Protein AF-Q2B8V3-F1 (afdb_monomer_lite)

Secondary structure (DSSP, 8-state):
---GGGGTT-PPPPPP--HHHHHHHSPPPTT--S--HHHHHHHHHHHHTTT-S-------TTS-HHHHHHHHHHTT-

Foldseek 3Di:
DDDCVVVVPDDPDPDALQLQVVVVPDDDDPPCDHQDPLLNVQSVVCVVVVPDPDDDDDDDVVNCPVSSVVSSVSSVD

Sequence (77 aa):
MVNFQKLKSRKAKPKSIDPTEIFRRLPKPEGINDLYTSQTEILQKWFARRNEKDIVLKLHTGGGKTLVGLLMAKSTQ

Structure (mmCIF, N/CA/C/O backbone):
data_AF-Q2B8V3-F1
#
_entry.id   AF-Q2B8V3-F1
#
loop_
_atom_site.group_PDB
_atom_site.id
_atom_site.type_symbol
_atom_site.label_atom_id
_atom_site.label_alt_id
_atom_site.label_comp_id
_atom_site.label_asym_id
_atom_site.label_entity_id
_atom_site.label_seq_id
_atom_site.pdbx_PDB_ins_code
_atom_site.Cartn_x
_atom_site.Cartn_y
_atom_site.Cartn_z
_atom_site.occupancy
_atom_site.B_iso_or_equiv
_atom_site.auth_seq_id
_atom_site.auth_comp_id
_atom_site.auth_asym_id
_atom_site.auth_atom_id
_atom_site.pdbx_PDB_model_num
ATOM 1 N N . MET A 1 1 ? -26.756 -6.132 -30.439 1.00 73.81 1 MET A N 1
ATOM 2 C CA . MET A 1 1 ? -25.909 -4.922 -30.548 1.00 73.81 1 MET A CA 1
ATOM 3 C C . MET A 1 1 ? -25.715 -4.329 -29.156 1.00 73.81 1 MET A C 1
ATOM 5 O O . MET A 1 1 ? -26.704 -4.137 -28.459 1.00 73.81 1 MET A O 1
ATOM 9 N N . VAL A 1 2 ? -24.475 -4.116 -28.705 1.00 74.50 2 VAL A N 1
ATOM 10 C CA . VAL A 1 2 ? -24.192 -3.552 -27.368 1.00 74.50 2 VAL A CA 1
ATOM 11 C C . VAL A 1 2 ? -24.559 -2.063 -27.358 1.00 74.50 2 VAL A C 1
ATOM 13 O O . VAL A 1 2 ? -24.126 -1.315 -28.229 1.00 74.50 2 VAL A O 1
ATOM 16 N N . ASN A 1 3 ? -25.373 -1.624 -26.393 1.00 78.00 3 ASN A N 1
ATOM 17 C CA . ASN A 1 3 ? -25.808 -0.228 -26.284 1.00 78.00 3 ASN A CA 1
ATOM 18 C C . ASN A 1 3 ? -24.835 0.595 -25.415 1.00 78.00 3 ASN A C 1
ATOM 20 O O . ASN A 1 3 ? -24.888 0.549 -24.184 1.00 78.00 3 ASN A O 1
ATOM 24 N N . PHE A 1 4 ? -23.981 1.389 -26.065 1.00 77.31 4 PHE A N 1
ATOM 25 C CA . PHE A 1 4 ? -22.965 2.234 -25.425 1.00 77.31 4 PHE A CA 1
ATOM 26 C C . PHE A 1 4 ? -23.524 3.495 -24.742 1.00 77.31 4 PHE A C 1
ATOM 28 O O . PHE A 1 4 ? -22.797 4.150 -23.994 1.00 77.31 4 PHE A O 1
ATOM 35 N N . GLN A 1 5 ? -24.806 3.842 -24.923 1.00 75.25 5 GLN A N 1
ATOM 36 C CA . GLN A 1 5 ? -25.391 4.996 -24.226 1.00 75.25 5 GLN A CA 1
ATOM 37 C C . GLN A 1 5 ? -25.431 4.805 -22.703 1.00 75.25 5 GLN A C 1
ATOM 39 O O . GLN A 1 5 ? -25.262 5.774 -21.965 1.00 75.25 5 GLN A O 1
ATOM 44 N N . LYS A 1 6 ? -25.528 3.558 -22.216 1.00 67.00 6 LYS A N 1
ATOM 45 C CA . LYS A 1 6 ? -25.466 3.231 -20.778 1.00 67.00 6 LYS A CA 1
ATOM 46 C C . LYS A 1 6 ? -24.098 3.498 -20.132 1.00 67.00 6 LYS A C 1
ATOM 48 O O . LYS A 1 6 ? -23.998 3.518 -18.910 1.00 67.00 6 LYS A O 1
ATOM 53 N N . LEU A 1 7 ? -23.043 3.710 -20.925 1.00 67.31 7 LEU A N 1
ATOM 54 C CA . LEU A 1 7 ? -21.704 4.031 -20.418 1.00 67.31 7 LEU A CA 1
ATOM 55 C C . LEU A 1 7 ? -21.512 5.532 -20.159 1.00 67.31 7 LEU A C 1
ATOM 57 O O . LEU A 1 7 ? -20.605 5.901 -19.415 1.00 67.31 7 LEU A O 1
ATOM 61 N N . LYS A 1 8 ? -22.362 6.394 -20.739 1.00 63.75 8 LYS A N 1
ATOM 62 C CA . LYS A 1 8 ? -22.242 7.857 -20.628 1.00 63.75 8 LYS A CA 1
ATOM 63 C C . LYS A 1 8 ? -22.694 8.404 -19.268 1.00 63.75 8 LYS A C 1
ATOM 65 O O . LYS A 1 8 ? -22.275 9.488 -18.887 1.00 63.75 8 LYS A O 1
ATOM 70 N N . SER A 1 9 ? -23.487 7.652 -18.502 1.00 61.12 9 SER A N 1
ATOM 71 C CA . SER A 1 9 ? -24.004 8.064 -17.187 1.00 61.12 9 SER A CA 1
ATOM 72 C C . SER A 1 9 ? -23.187 7.513 -16.011 1.00 61.12 9 SER A C 1
ATOM 74 O O . SER A 1 9 ? -23.745 7.144 -14.972 1.00 61.12 9 SER A O 1
ATOM 76 N N . ARG A 1 10 ? -21.863 7.389 -16.155 1.00 60.97 10 ARG A N 1
ATOM 77 C CA . ARG A 1 10 ? -21.011 6.896 -15.066 1.00 60.97 10 ARG A CA 1
ATOM 78 C C . ARG A 1 10 ? -20.859 8.000 -14.016 1.00 60.97 10 ARG A C 1
ATOM 80 O O . ARG A 1 10 ? -19.979 8.848 -14.122 1.00 60.97 10 ARG A O 1
ATOM 87 N N . LYS A 1 11 ? -21.720 7.984 -12.990 1.00 64.88 11 LYS A N 1
ATOM 88 C CA . LYS A 1 11 ? -21.471 8.722 -11.741 1.00 64.88 11 LYS A CA 1
ATOM 89 C C . LYS A 1 11 ? -20.039 8.420 -11.291 1.00 64.88 11 LYS A C 1
ATOM 91 O O . LYS A 1 11 ? -19.617 7.260 -11.343 1.00 64.88 11 LYS A O 1
ATOM 96 N N . ALA A 1 12 ? -19.296 9.450 -10.891 1.00 68.88 12 ALA A N 1
ATOM 97 C CA . ALA A 1 12 ? -17.944 9.277 -10.380 1.00 68.88 12 ALA A CA 1
ATOM 98 C C . ALA A 1 12 ? -17.981 8.243 -9.246 1.00 68.88 12 ALA A C 1
ATOM 100 O O . ALA A 1 12 ? -18.719 8.410 -8.273 1.00 68.88 12 ALA A O 1
ATOM 101 N N . LYS A 1 13 ? -17.243 7.136 -9.403 1.00 69.38 13 LYS A N 1
ATOM 102 C CA . LYS A 1 13 ? -17.127 6.147 -8.329 1.00 69.38 13 LYS A CA 1
ATOM 103 C C . LYS A 1 13 ? -16.541 6.853 -7.102 1.00 69.38 13 LYS A C 1
ATOM 105 O O . LYS A 1 13 ? -15.617 7.652 -7.278 1.00 69.38 13 LYS A O 1
ATOM 110 N N . PRO A 1 14 ? -17.018 6.541 -5.885 1.00 77.75 14 PRO A N 1
ATOM 111 C CA . PRO A 1 14 ? -16.398 7.066 -4.680 1.00 77.75 14 PRO A CA 1
ATOM 112 C C . PRO A 1 14 ? -14.902 6.735 -4.693 1.00 77.75 14 PRO A C 1
ATOM 114 O O . PRO A 1 14 ? -14.484 5.671 -5.185 1.00 77.75 14 PRO A O 1
ATOM 117 N N . LYS A 1 15 ? -14.091 7.680 -4.205 1.00 84.94 15 LYS A N 1
ATOM 118 C CA . LYS A 1 15 ? -12.656 7.457 -4.022 1.00 84.94 15 LYS A CA 1
ATOM 119 C C . LYS A 1 15 ? -12.494 6.234 -3.123 1.00 84.94 15 LYS A C 1
ATOM 121 O O . LYS A 1 15 ? -13.127 6.144 -2.077 1.00 84.94 15 LYS A O 1
ATOM 126 N N . SER A 1 16 ? -11.730 5.256 -3.601 1.00 92.44 16 SER A N 1
ATOM 127 C CA . SER A 1 16 ? -11.430 4.075 -2.799 1.00 92.44 16 SER A CA 1
ATOM 128 C C . SER A 1 16 ? -10.367 4.447 -1.786 1.00 92.44 16 SER A C 1
ATOM 130 O O . SER A 1 16 ? -9.395 5.099 -2.161 1.00 92.44 16 SER A O 1
ATOM 132 N N . ILE A 1 17 ? -10.535 3.985 -0.552 1.00 95.75 17 ILE A N 1
ATOM 133 C CA . ILE A 1 17 ? -9.483 4.031 0.462 1.00 95.75 17 ILE A CA 1
ATOM 134 C C . ILE A 1 17 ? -8.600 2.780 0.421 1.00 95.75 17 ILE A C 1
ATOM 136 O O . ILE A 1 17 ? -7.545 2.779 1.034 1.00 95.75 17 ILE A O 1
ATOM 140 N N . ASP A 1 18 ? -8.991 1.712 -0.284 1.00 96.69 18 ASP A N 1
ATOM 141 C CA . ASP A 1 18 ? -8.147 0.519 -0.416 1.00 96.69 18 ASP A CA 1
ATOM 142 C C . ASP A 1 18 ? -6.882 0.875 -1.225 1.00 96.69 18 ASP A C 1
ATOM 144 O O . ASP A 1 18 ? -7.009 1.294 -2.384 1.00 96.69 18 ASP A O 1
ATOM 148 N N . PRO A 1 19 ? -5.671 0.715 -0.660 1.00 97.44 19 PRO A N 1
ATOM 149 C CA . PRO A 1 19 ? -4.425 1.110 -1.314 1.00 97.44 19 PRO A CA 1
ATOM 150 C C . PRO A 1 19 ? -4.147 0.353 -2.621 1.00 97.44 19 PRO A C 1
ATOM 152 O O . PRO A 1 19 ? -3.566 0.925 -3.546 1.00 97.44 19 PRO A O 1
ATOM 155 N N . THR A 1 20 ? -4.590 -0.901 -2.743 1.00 96.69 20 THR A N 1
ATOM 156 C CA . THR A 1 20 ? -4.434 -1.691 -3.975 1.00 96.69 20 THR A CA 1
ATOM 157 C C . THR A 1 20 ? -5.362 -1.180 -5.076 1.00 96.69 20 THR A C 1
ATOM 159 O O . THR A 1 20 ? -4.968 -1.070 -6.239 1.00 96.69 20 THR A O 1
ATOM 162 N N . GLU A 1 21 ? -6.577 -0.768 -4.712 1.00 96.31 21 GLU A N 1
ATOM 163 C CA . GLU A 1 21 ? -7.520 -0.151 -5.642 1.00 96.31 21 GLU A CA 1
ATOM 164 C C . GLU A 1 21 ? -7.095 1.276 -6.020 1.00 96.31 21 GLU A C 1
ATOM 166 O O . GLU A 1 21 ? -7.279 1.685 -7.168 1.00 96.31 21 GLU A O 1
ATOM 171 N N . ILE A 1 22 ? -6.487 2.031 -5.096 1.00 96.12 22 ILE A N 1
ATOM 172 C CA . ILE A 1 22 ? -5.871 3.333 -5.393 1.00 96.12 22 ILE A CA 1
ATOM 173 C C . ILE A 1 22 ? -4.795 3.156 -6.466 1.00 96.12 22 ILE A C 1
ATOM 175 O O . ILE A 1 22 ? -4.870 3.811 -7.506 1.00 96.12 22 ILE A O 1
ATOM 179 N N . PHE A 1 23 ? -3.846 2.235 -6.264 1.00 96.38 23 PHE A N 1
ATOM 180 C CA . PHE A 1 23 ? -2.810 1.934 -7.254 1.00 96.38 23 PHE A CA 1
ATOM 181 C C . PHE A 1 23 ? -3.417 1.539 -8.610 1.00 96.38 23 PHE A C 1
ATOM 183 O O . PHE A 1 23 ? -3.049 2.089 -9.651 1.00 96.38 23 PHE A O 1
ATOM 190 N N . ARG A 1 24 ? -4.419 0.649 -8.606 1.00 94.62 24 ARG A N 1
ATOM 191 C CA . ARG A 1 24 ? -5.099 0.192 -9.828 1.00 94.62 24 ARG A CA 1
ATOM 192 C C . ARG A 1 24 ? -5.766 1.334 -10.594 1.00 94.62 24 ARG A C 1
ATOM 194 O O . ARG A 1 24 ? -5.7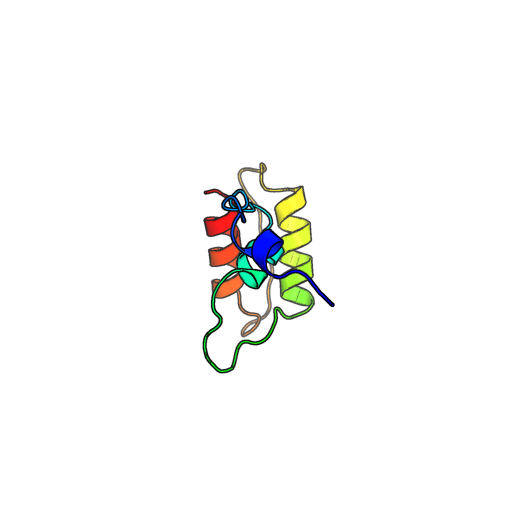88 1.294 -11.824 1.00 94.62 24 ARG A O 1
ATOM 201 N N . ARG A 1 25 ? -6.294 2.349 -9.909 1.00 92.56 25 ARG A N 1
ATOM 202 C CA . ARG A 1 25 ? -6.971 3.497 -10.536 1.00 92.56 25 ARG A CA 1
ATOM 203 C C . ARG A 1 25 ? -6.023 4.590 -11.015 1.00 92.56 25 ARG A C 1
ATOM 205 O O . ARG A 1 25 ? -6.393 5.322 -11.929 1.00 92.56 25 ARG A O 1
ATOM 212 N N . LEU A 1 26 ? -4.846 4.729 -10.409 1.00 91.50 26 LEU A N 1
ATOM 213 C CA . LEU A 1 26 ? -3.890 5.759 -10.802 1.00 91.50 26 LEU A CA 1
ATOM 214 C C . LEU A 1 26 ? -3.287 5.455 -12.187 1.00 91.50 26 LEU A C 1
ATOM 216 O O . LEU A 1 26 ? -3.095 4.282 -12.534 1.00 91.50 26 LEU A O 1
ATOM 220 N N . PRO A 1 27 ? -3.000 6.488 -13.000 1.00 92.25 27 PRO A N 1
ATOM 221 C CA . PRO A 1 27 ? -2.161 6.318 -14.178 1.00 92.25 27 PRO A CA 1
ATOM 222 C C . PRO A 1 27 ? -0.776 5.851 -13.725 1.00 92.25 27 PRO A C 1
ATOM 224 O O . PRO A 1 27 ? -0.247 6.353 -12.731 1.00 92.25 27 PRO A O 1
ATOM 227 N N . LYS A 1 28 ? -0.209 4.868 -14.426 1.00 90.56 28 LYS A N 1
ATOM 228 C CA . LYS A 1 28 ? 1.108 4.329 -14.089 1.00 90.56 28 LYS A CA 1
ATOM 229 C C . LYS A 1 28 ? 2.158 4.946 -15.007 1.00 90.56 28 LYS A C 1
ATOM 231 O O . LYS A 1 28 ? 1.875 5.106 -16.196 1.00 90.56 28 LYS A O 1
ATOM 236 N N . PRO A 1 29 ? 3.336 5.303 -14.476 1.00 88.75 29 PRO A N 1
ATOM 237 C CA . PRO A 1 29 ? 4.464 5.669 -15.315 1.00 88.75 29 PRO A CA 1
ATOM 238 C C . PRO A 1 29 ? 4.973 4.442 -16.081 1.00 88.75 29 PRO A C 1
ATOM 240 O O . PRO A 1 29 ? 4.683 3.296 -15.727 1.00 88.75 29 PRO A O 1
ATOM 243 N N . GLU A 1 30 ? 5.762 4.694 -17.120 1.00 91.31 30 GLU A N 1
ATOM 244 C CA . GLU A 1 30 ? 6.428 3.641 -17.880 1.00 91.31 30 GLU A CA 1
ATOM 245 C C . GLU A 1 30 ? 7.303 2.770 -16.960 1.00 91.31 30 GLU A C 1
ATOM 247 O O . GLU A 1 30 ? 7.972 3.268 -16.052 1.00 91.31 30 GLU A O 1
ATOM 252 N N . GLY A 1 31 ? 7.253 1.450 -17.154 1.00 86.62 31 GLY A N 1
ATOM 253 C CA . GLY A 1 31 ? 7.996 0.482 -16.340 1.00 86.62 31 GLY A CA 1
ATOM 254 C C . GLY A 1 31 ? 7.320 0.049 -15.031 1.00 86.62 31 GLY A C 1
ATOM 255 O O . GLY A 1 31 ? 7.823 -0.864 -14.380 1.00 86.62 31 GLY A O 1
ATOM 256 N N . ILE A 1 32 ? 6.170 0.626 -14.653 1.00 88.38 32 ILE A N 1
ATOM 257 C CA . ILE A 1 32 ? 5.378 0.174 -13.497 1.00 88.38 32 ILE A CA 1
ATOM 258 C C . ILE A 1 32 ? 4.040 -0.379 -13.984 1.00 88.38 32 ILE A C 1
ATOM 260 O O . ILE A 1 32 ? 3.106 0.366 -14.258 1.00 88.38 32 ILE A O 1
ATOM 264 N N . ASN A 1 33 ? 3.931 -1.703 -14.061 1.00 89.25 33 ASN A N 1
ATOM 265 C CA . ASN A 1 33 ? 2.694 -2.353 -14.503 1.00 89.25 33 ASN A CA 1
ATOM 266 C C . ASN A 1 33 ? 1.813 -2.781 -13.329 1.00 89.25 33 ASN A C 1
ATOM 268 O O . ASN A 1 33 ? 0.599 -2.583 -13.362 1.00 89.25 33 ASN A O 1
ATOM 272 N N . ASP A 1 34 ? 2.430 -3.337 -12.286 1.00 95.00 34 ASP A N 1
ATOM 273 C CA . ASP A 1 34 ? 1.725 -3.856 -11.119 1.00 95.00 34 ASP A CA 1
ATOM 274 C C . ASP A 1 34 ? 2.548 -3.692 -9.834 1.00 95.00 34 ASP A C 1
ATOM 276 O O . ASP A 1 34 ? 3.737 -3.360 -9.873 1.00 95.00 34 ASP A O 1
ATOM 280 N N . LEU A 1 35 ? 1.904 -3.930 -8.695 1.00 96.25 35 LEU A N 1
ATOM 281 C CA . LEU A 1 35 ? 2.572 -4.114 -7.416 1.00 96.25 35 LEU A CA 1
ATOM 282 C C . LEU A 1 35 ? 3.232 -5.491 -7.369 1.00 96.25 35 LEU A C 1
ATOM 284 O O . LEU A 1 35 ? 2.659 -6.495 -7.791 1.00 96.25 35 LEU A O 1
ATOM 288 N N . TYR A 1 36 ? 4.414 -5.565 -6.764 1.00 95.50 36 TYR A N 1
ATOM 289 C CA . TYR A 1 36 ? 4.977 -6.861 -6.401 1.00 95.50 36 TYR A CA 1
ATOM 290 C C . TYR A 1 36 ? 4.123 -7.529 -5.319 1.00 95.50 36 TYR A C 1
ATOM 292 O O . TYR A 1 36 ? 3.556 -6.852 -4.459 1.00 95.50 36 TYR A O 1
ATOM 300 N N . THR A 1 37 ? 4.100 -8.864 -5.291 1.00 95.19 37 THR A N 1
ATOM 301 C CA . THR A 1 37 ? 3.338 -9.643 -4.299 1.00 95.19 37 THR A CA 1
ATOM 302 C C . THR A 1 37 ? 3.622 -9.191 -2.866 1.00 95.19 37 THR A C 1
ATOM 304 O O . THR A 1 37 ? 2.698 -8.956 -2.093 1.00 95.19 37 THR A O 1
ATOM 307 N N . SER A 1 38 ? 4.895 -8.952 -2.534 1.00 95.25 38 SER A N 1
ATOM 308 C CA . SER A 1 38 ? 5.306 -8.478 -1.207 1.00 95.25 38 SER A CA 1
ATOM 309 C C . SER A 1 38 ? 4.753 -7.094 -0.852 1.00 95.25 38 SER A C 1
ATOM 311 O O . SER A 1 38 ? 4.424 -6.843 0.305 1.00 95.25 38 SER A O 1
ATOM 313 N N . GLN A 1 39 ? 4.608 -6.194 -1.828 1.00 97.31 39 GLN A N 1
ATOM 314 C CA . GLN A 1 39 ? 4.006 -4.875 -1.620 1.00 97.31 39 GLN A CA 1
ATOM 315 C C . GLN A 1 39 ? 2.504 -5.010 -1.365 1.00 97.31 39 GLN A C 1
ATOM 317 O O . GLN A 1 39 ? 1.990 -4.407 -0.424 1.00 97.31 39 GLN A O 1
ATOM 322 N N . THR A 1 40 ? 1.819 -5.838 -2.156 1.00 97.44 40 THR A N 1
ATOM 323 C CA . THR A 1 40 ? 0.386 -6.114 -1.996 1.00 97.44 40 THR A CA 1
ATOM 324 C C . THR A 1 40 ? 0.081 -6.733 -0.635 1.00 97.44 40 THR A C 1
ATOM 326 O O . THR A 1 40 ? -0.798 -6.240 0.069 1.00 97.44 40 THR A O 1
ATOM 329 N N . GLU A 1 41 ? 0.838 -7.746 -0.211 1.00 96.38 41 GLU A N 1
ATOM 330 C CA . GLU A 1 41 ? 0.664 -8.371 1.104 1.00 96.38 41 GLU A CA 1
ATOM 331 C C . GLU A 1 41 ? 0.863 -7.381 2.256 1.00 96.38 41 GLU A C 1
ATOM 333 O O . GLU A 1 41 ? 0.108 -7.392 3.230 1.00 96.38 41 GLU A O 1
ATOM 338 N N . ILE A 1 42 ? 1.876 -6.513 2.163 1.00 96.56 42 ILE A N 1
ATOM 339 C CA . ILE A 1 42 ? 2.138 -5.499 3.189 1.00 96.56 42 ILE A CA 1
ATOM 340 C C . ILE A 1 42 ? 1.004 -4.483 3.244 1.00 96.56 42 ILE A C 1
ATOM 342 O O . ILE A 1 42 ? 0.535 -4.166 4.336 1.00 96.56 42 ILE A O 1
ATOM 346 N N . LEU A 1 43 ? 0.534 -4.005 2.091 1.00 98.00 43 LEU A N 1
ATOM 347 C CA . LEU A 1 43 ? -0.587 -3.073 2.016 1.00 98.00 43 LEU A CA 1
ATOM 348 C C . LEU A 1 43 ? -1.874 -3.690 2.569 1.00 98.00 43 LEU A C 1
ATOM 350 O O . LEU A 1 43 ? -2.584 -3.012 3.301 1.00 98.00 43 LEU A O 1
ATOM 354 N N . GLN A 1 44 ? -2.150 -4.967 2.294 1.00 97.62 44 GLN A N 1
ATOM 355 C CA . GLN A 1 44 ? -3.309 -5.678 2.847 1.00 97.62 44 GLN A CA 1
ATOM 356 C C . GLN A 1 44 ? -3.219 -5.825 4.372 1.00 97.62 44 GLN A C 1
ATOM 358 O O . GLN A 1 44 ? -4.169 -5.494 5.083 1.00 97.62 44 GLN A O 1
ATOM 363 N N . LYS A 1 45 ? -2.062 -6.264 4.890 1.00 97.06 45 LYS A N 1
ATOM 364 C CA . LYS A 1 45 ? -1.819 -6.403 6.338 1.00 97.06 45 LYS A CA 1
ATOM 365 C C . LYS A 1 45 ? -1.907 -5.062 7.060 1.00 97.06 45 LYS A C 1
ATOM 367 O O . LYS A 1 45 ? -2.502 -4.982 8.132 1.00 97.06 45 LYS A O 1
ATOM 372 N N . TRP A 1 46 ? -1.331 -4.013 6.476 1.00 97.50 46 TRP A N 1
ATOM 373 C CA . TRP A 1 46 ? -1.439 -2.661 7.008 1.00 97.50 46 TRP A CA 1
ATOM 374 C C . TRP A 1 46 ? -2.881 -2.152 6.955 1.00 97.50 46 TRP A C 1
ATOM 376 O O . TRP A 1 46 ? -3.356 -1.617 7.948 1.00 97.50 46 TRP A O 1
ATOM 386 N N . PHE A 1 47 ? -3.603 -2.343 5.847 1.00 97.75 47 PHE A N 1
ATOM 387 C CA . PHE A 1 47 ? -4.959 -1.813 5.680 1.00 97.75 47 PHE A CA 1
ATOM 388 C C . PHE A 1 47 ? -5.933 -2.380 6.722 1.00 97.75 47 PHE A C 1
ATOM 390 O O . PHE A 1 47 ? -6.745 -1.635 7.267 1.00 97.75 47 PHE A O 1
ATOM 397 N N . ALA A 1 48 ? -5.785 -3.658 7.087 1.00 97.25 48 ALA A N 1
ATOM 398 C CA . ALA A 1 48 ? -6.532 -4.281 8.183 1.00 97.25 48 ALA A CA 1
ATOM 399 C C . ALA A 1 48 ? -6.245 -3.655 9.565 1.00 97.25 48 ALA A C 1
ATOM 401 O O . ALA A 1 48 ? -7.07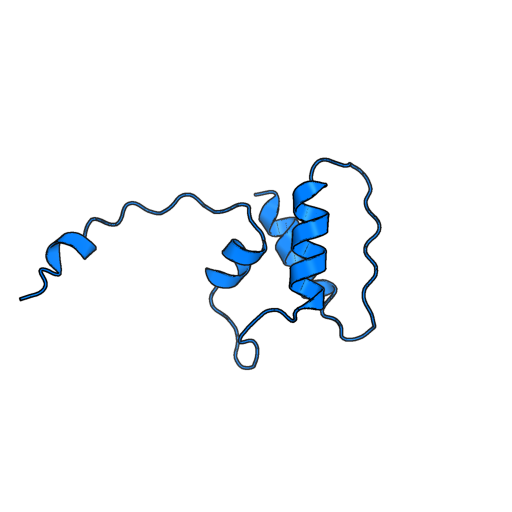5 -3.731 10.466 1.00 97.25 48 ALA A O 1
ATOM 402 N N . ARG A 1 49 ? -5.079 -3.022 9.726 1.00 96.88 49 ARG A N 1
ATOM 403 C CA . ARG A 1 49 ? -4.570 -2.417 10.967 1.00 96.88 49 ARG A CA 1
ATOM 404 C C . ARG A 1 49 ? -4.469 -0.891 10.889 1.00 96.88 49 ARG A C 1
ATOM 406 O O . ARG A 1 49 ? -3.929 -0.263 11.788 1.00 96.88 49 ARG A O 1
ATOM 413 N N . ARG A 1 50 ? -4.998 -0.262 9.834 1.00 94.75 50 ARG A N 1
ATOM 4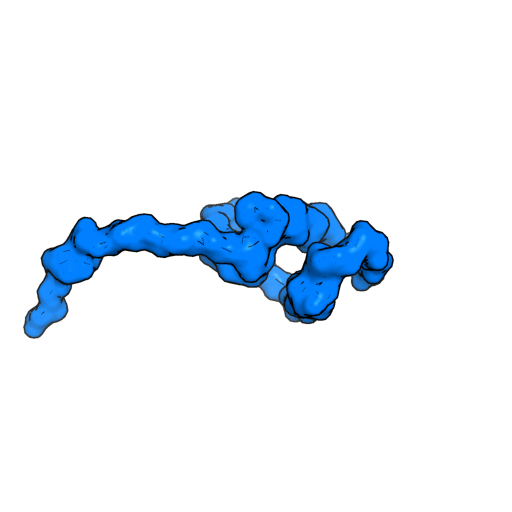14 C CA . ARG A 1 50 ? -4.734 1.147 9.466 1.00 94.75 50 ARG A CA 1
ATOM 415 C C . ARG A 1 50 ? -5.124 2.197 10.511 1.00 94.75 50 ARG A C 1
ATOM 417 O O . ARG A 1 50 ? -4.756 3.355 10.361 1.00 94.75 50 ARG A O 1
ATOM 424 N N . ASN A 1 51 ? -5.915 1.809 11.509 1.00 94.62 51 ASN A N 1
ATOM 425 C CA . ASN A 1 51 ? -6.346 2.681 12.600 1.00 94.62 51 ASN A CA 1
ATOM 426 C C . ASN A 1 51 ? -5.406 2.606 13.818 1.00 94.62 51 ASN A C 1
ATOM 428 O O . ASN A 1 51 ? -5.594 3.352 14.776 1.00 94.62 51 ASN A O 1
ATOM 432 N N . GLU A 1 52 ? -4.416 1.712 13.810 1.00 96.44 52 GLU A N 1
ATOM 433 C CA . GLU A 1 52 ? -3.353 1.708 14.810 1.00 96.44 52 GLU A CA 1
ATOM 434 C C . GLU A 1 52 ? -2.447 2.922 14.600 1.00 96.44 52 GLU A C 1
ATOM 436 O O . GLU A 1 52 ? -2.045 3.232 13.477 1.00 96.44 52 GLU A O 1
ATOM 441 N N . LYS A 1 53 ? -2.124 3.605 15.702 1.0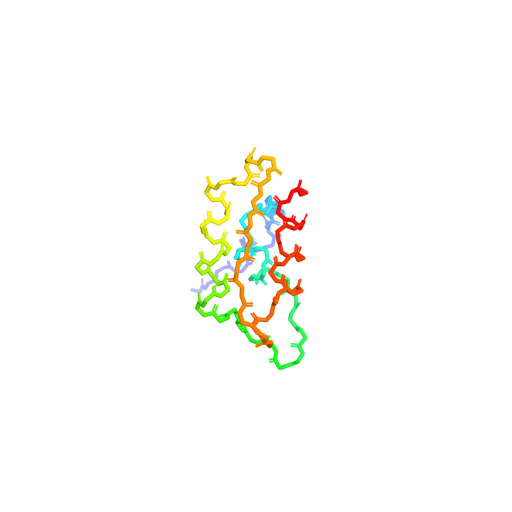0 94.00 53 LYS A N 1
ATOM 442 C CA . LYS A 1 53 ? -1.318 4.828 15.687 1.00 94.00 53 LYS A CA 1
ATOM 443 C C . LYS A 1 53 ? 0.092 4.583 15.148 1.00 94.00 53 LYS A C 1
ATOM 445 O O . LYS A 1 53 ? 0.563 5.343 14.308 1.00 94.00 53 LYS A O 1
ATO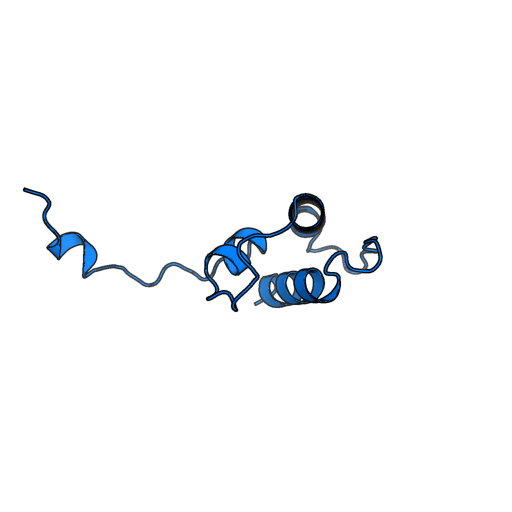M 450 N N . ASP A 1 54 ? 0.737 3.523 15.631 1.00 96.06 54 ASP A N 1
ATOM 451 C CA . ASP A 1 54 ? 2.137 3.219 15.355 1.00 96.06 54 ASP A CA 1
ATOM 452 C C . ASP A 1 54 ? 2.256 1.812 14.755 1.00 96.06 54 ASP A C 1
ATOM 454 O O . ASP A 1 54 ? 1.880 0.819 15.378 1.00 96.06 54 ASP A O 1
ATOM 458 N N . ILE A 1 55 ? 2.791 1.717 13.534 1.00 94.62 55 ILE A N 1
ATOM 459 C CA . ILE A 1 55 ? 3.027 0.451 12.827 1.00 94.62 55 ILE A CA 1
ATOM 460 C C . ILE A 1 55 ? 4.453 0.434 12.284 1.00 94.62 55 ILE A C 1
ATOM 462 O O . ILE A 1 55 ? 4.894 1.365 11.612 1.00 94.62 55 ILE A O 1
ATOM 466 N N . VAL A 1 56 ? 5.153 -0.680 12.500 1.00 94.94 56 VAL A N 1
ATOM 467 C CA . VAL A 1 56 ? 6.457 -0.944 11.884 1.00 94.94 56 VAL A CA 1
ATOM 468 C C . VAL A 1 56 ? 6.267 -1.747 10.599 1.00 94.94 56 VAL A C 1
ATOM 470 O O . VAL A 1 56 ? 5.699 -2.839 10.612 1.00 94.94 56 VAL A O 1
ATOM 473 N N . LEU A 1 57 ? 6.788 -1.228 9.486 1.00 92.56 57 LEU A N 1
ATOM 474 C CA . LEU A 1 57 ? 6.826 -1.922 8.198 1.00 92.56 57 LEU A CA 1
ATOM 475 C C . LEU A 1 57 ? 8.239 -2.423 7.909 1.00 92.56 57 LEU A C 1
ATOM 477 O O . LEU A 1 57 ? 9.211 -1.679 8.042 1.00 92.56 57 LEU A O 1
ATOM 481 N N . LYS A 1 58 ? 8.356 -3.664 7.434 1.00 92.00 58 LYS A N 1
ATOM 482 C CA . LYS A 1 58 ? 9.633 -4.262 7.031 1.00 92.00 58 LYS A CA 1
ATOM 483 C C . LYS A 1 58 ? 9.610 -4.609 5.546 1.00 92.00 58 LYS A C 1
ATOM 485 O O . LYS A 1 58 ? 8.835 -5.454 5.117 1.00 92.00 58 LYS A O 1
ATOM 490 N N . LEU A 1 59 ? 10.484 -3.963 4.775 1.00 92.94 59 LEU A N 1
ATOM 491 C CA . LEU A 1 59 ? 10.695 -4.228 3.350 1.00 92.94 59 LEU A CA 1
ATOM 492 C C . LEU A 1 59 ? 12.191 -4.225 3.032 1.00 92.94 59 LEU A C 1
ATOM 494 O O . LEU A 1 59 ? 12.921 -3.326 3.468 1.00 92.94 59 LEU A O 1
ATOM 498 N N . HIS A 1 60 ? 12.628 -5.163 2.192 1.00 91.25 60 HIS A N 1
ATOM 499 C CA . HIS A 1 60 ? 13.994 -5.204 1.666 1.00 91.25 60 HIS A CA 1
ATOM 500 C C . HIS A 1 60 ? 14.354 -3.925 0.886 1.00 91.25 60 HIS A C 1
ATOM 502 O O . HIS A 1 60 ? 13.487 -3.155 0.445 1.00 91.25 60 HIS A O 1
ATOM 508 N N . THR A 1 61 ? 15.649 -3.646 0.740 1.00 93.19 61 THR A N 1
ATOM 509 C CA . THR A 1 61 ? 16.149 -2.580 -0.147 1.00 93.19 61 THR A CA 1
ATOM 510 C C . THR A 1 61 ? 15.706 -2.854 -1.585 1.00 93.19 61 THR A C 1
ATOM 512 O O . THR A 1 61 ? 15.614 -4.005 -1.990 1.00 93.19 61 THR A O 1
ATOM 515 N N . GLY A 1 62 ? 15.313 -1.809 -2.319 1.00 92.19 62 GLY A N 1
ATOM 516 C CA . GLY A 1 62 ? 14.694 -1.956 -3.644 1.00 92.19 62 GLY A CA 1
ATOM 517 C C . GLY A 1 62 ? 13.238 -2.452 -3.638 1.00 92.19 62 GLY A C 1
ATOM 518 O O . GLY A 1 62 ? 12.566 -2.352 -4.654 1.00 92.19 62 GLY A O 1
ATOM 519 N N . GLY A 1 63 ? 12.687 -2.886 -2.496 1.00 91.56 63 GLY A N 1
ATOM 520 C CA . GLY A 1 63 ? 11.321 -3.428 -2.400 1.00 91.56 63 GLY A CA 1
ATOM 521 C C . GLY A 1 63 ? 10.175 -2.417 -2.562 1.00 91.56 63 GLY A C 1
ATOM 522 O O . GLY A 1 63 ? 9.019 -2.773 -2.364 1.00 91.56 63 GLY A O 1
ATOM 523 N N . GLY A 1 64 ? 10.462 -1.154 -2.896 1.00 93.94 64 GLY A N 1
ATOM 524 C CA . GLY A 1 64 ? 9.435 -0.130 -3.134 1.00 93.94 64 GLY A CA 1
ATOM 525 C C . GLY A 1 64 ? 8.818 0.492 -1.876 1.00 93.94 64 GLY A C 1
ATOM 526 O O . GLY A 1 64 ? 7.646 0.857 -1.890 1.00 93.94 64 GLY A O 1
ATOM 527 N N . LYS A 1 65 ? 9.602 0.662 -0.799 1.00 96.19 65 LYS A N 1
ATOM 528 C CA . LYS A 1 65 ? 9.175 1.337 0.450 1.00 96.19 65 LYS A CA 1
ATOM 529 C C . LYS A 1 65 ? 8.479 2.680 0.210 1.00 96.19 65 LYS A C 1
ATOM 531 O O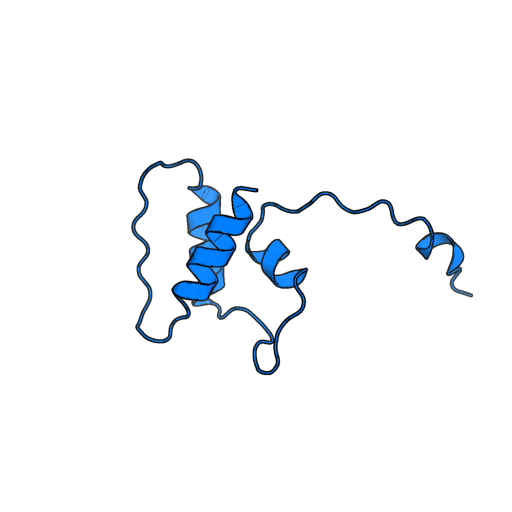 . LYS A 1 65 ? 7.456 2.950 0.828 1.00 96.19 65 LYS A O 1
ATOM 536 N N . THR A 1 66 ? 9.009 3.485 -0.711 1.00 95.19 66 THR A N 1
ATOM 537 C CA . THR A 1 66 ? 8.434 4.786 -1.077 1.00 95.19 66 THR A CA 1
ATOM 538 C C . THR A 1 66 ? 7.040 4.639 -1.680 1.00 95.19 66 THR A C 1
ATOM 540 O O . THR A 1 66 ? 6.109 5.289 -1.218 1.00 95.19 66 THR A O 1
ATOM 543 N N . LEU A 1 67 ? 6.870 3.753 -2.669 1.00 95.50 67 LEU A N 1
ATOM 544 C CA . LEU A 1 67 ? 5.572 3.505 -3.301 1.00 95.50 67 LEU A CA 1
ATOM 545 C C . LEU A 1 67 ? 4.539 3.022 -2.275 1.00 95.50 67 LEU A C 1
ATOM 547 O O . LEU A 1 67 ? 3.435 3.557 -2.219 1.00 95.50 67 LEU A O 1
ATOM 551 N N . VAL A 1 68 ? 4.917 2.061 -1.426 1.00 97.00 68 VAL A N 1
ATOM 552 C CA . VAL A 1 68 ? 4.050 1.530 -0.363 1.00 97.00 68 VAL A CA 1
ATOM 553 C C . VAL A 1 68 ? 3.629 2.633 0.611 1.00 97.00 68 VAL A C 1
ATOM 555 O O . VAL A 1 68 ? 2.436 2.805 0.846 1.00 97.00 68 VAL A O 1
ATOM 558 N N . GLY A 1 69 ? 4.573 3.433 1.117 1.00 96.25 69 GLY A N 1
ATOM 559 C CA . GLY A 1 69 ? 4.269 4.536 2.036 1.00 96.25 69 GLY A CA 1
ATOM 560 C C . GLY A 1 69 ? 3.363 5.607 1.419 1.00 96.25 69 GLY A C 1
ATOM 561 O O . GLY A 1 69 ? 2.449 6.098 2.079 1.00 96.25 69 GLY A O 1
ATOM 562 N N . LEU A 1 70 ? 3.551 5.927 0.135 1.00 96.69 70 LEU A N 1
ATOM 563 C CA . LEU A 1 70 ? 2.688 6.873 -0.580 1.00 96.69 70 LEU A CA 1
ATOM 564 C C . LEU A 1 70 ? 1.266 6.334 -0.773 1.00 96.69 70 LEU A C 1
ATOM 566 O O . LEU A 1 70 ? 0.304 7.085 -0.612 1.00 96.69 70 LEU A O 1
ATOM 570 N N . LEU A 1 71 ? 1.108 5.045 -1.080 1.00 97.00 71 LEU A N 1
ATOM 571 C CA . LEU A 1 71 ? -0.212 4.414 -1.180 1.00 97.00 71 LEU A CA 1
ATOM 572 C C . LEU A 1 71 ? -0.927 4.389 0.175 1.00 97.00 71 LEU A C 1
ATOM 574 O O . LEU A 1 71 ? -2.122 4.674 0.236 1.00 97.00 71 LEU A O 1
ATOM 578 N N . MET A 1 72 ? -0.192 4.131 1.260 1.00 96.88 72 MET A N 1
ATOM 579 C CA . MET A 1 72 ? -0.717 4.230 2.623 1.00 96.88 72 MET A CA 1
ATOM 580 C C . MET A 1 72 ? -1.184 5.649 2.953 1.00 96.88 72 MET A C 1
ATOM 582 O O . MET A 1 72 ? -2.307 5.834 3.412 1.00 96.88 72 MET A O 1
ATOM 586 N N . ALA A 1 73 ? -0.368 6.662 2.655 1.00 95.56 73 ALA A N 1
ATOM 587 C CA . ALA A 1 73 ? -0.736 8.060 2.861 1.00 95.56 73 ALA A CA 1
ATOM 588 C C . ALA A 1 73 ? -1.942 8.478 2.003 1.00 95.56 73 ALA A C 1
ATOM 590 O O . ALA A 1 73 ? -2.774 9.266 2.434 1.00 95.56 73 ALA A O 1
ATOM 591 N N . LYS A 1 74 ? -2.081 7.942 0.787 1.00 95.50 74 LYS A N 1
ATOM 592 C CA . LYS A 1 74 ? -3.244 8.223 -0.066 1.00 95.50 74 LYS A CA 1
ATOM 593 C C . LYS A 1 74 ? -4.520 7.532 0.424 1.00 95.50 74 LYS A C 1
ATOM 595 O O . LYS A 1 74 ? -5.607 8.041 0.185 1.00 95.50 74 LYS A O 1
ATOM 600 N N . SER A 1 75 ? -4.376 6.407 1.121 1.00 95.56 75 SER A N 1
ATOM 601 C CA . SER A 1 75 ? -5.450 5.620 1.743 1.00 95.56 75 SER A CA 1
ATOM 602 C C . SER A 1 75 ? -6.039 6.272 3.012 1.00 95.56 75 SER A C 1
ATOM 604 O O . SER A 1 75 ? -7.008 5.762 3.581 1.00 95.56 75 SER A O 1
ATOM 606 N N . THR A 1 76 ? -5.500 7.414 3.461 1.00 88.31 76 THR A N 1
ATOM 607 C CA . THR A 1 76 ? -6.073 8.223 4.555 1.00 88.31 76 THR A CA 1
ATOM 608 C C . THR A 1 76 ? -6.945 9.392 4.079 1.00 88.31 76 THR A C 1
ATOM 610 O O . THR A 1 76 ? -7.588 10.020 4.918 1.00 88.31 76 THR A O 1
ATOM 613 N N . GLN A 1 77 ? -6.970 9.676 2.768 1.00 69.31 77 GLN A N 1
ATOM 614 C CA . GLN A 1 77 ? -7.754 10.757 2.144 1.00 69.31 77 GLN A CA 1
ATOM 615 C C . GLN A 1 77 ? -9.165 10.334 1.732 1.00 69.31 77 GLN A C 1
ATOM 617 O O . GLN A 1 77 ? -9.388 9.126 1.493 1.00 69.31 77 GLN A O 1
#

pLDDT: mean 89.68, std 10.37, range [60.97, 98.0]

Radius of gyration: 15.85 Å; chains: 1; bounding box: 42×20×46 Å